Protein AF-A0A936BEQ9-F1 (afdb_monomer_lite)

pLDDT: mean 87.39, std 7.32, range [62.5, 95.69]

Radius of gyration: 11.3 Å; chains: 1; bounding box: 35×15×25 Å

Secondary structure (DSSP, 8-state):
-EETTEEEEE-TTSEEEEEE-SSTTS-EEEEEEEEE-SEEEEETTEEEEEETTEEEEEE---

Foldseek 3Di:
DDDPQKDWDQDPVQWTWIWRCPPVVDIHTDDTDPDGAPDWDDDDQWIWGDDPPDTDIDRRND

Structure (mmCIF, N/CA/C/O backbone):
data_AF-A0A936BEQ9-F1
#
_entry.id   AF-A0A936BEQ9-F1
#
loop_
_atom_site.group_PDB
_atom_site.id
_atom_site.type_symbol
_atom_site.label_atom_id
_atom_site.label_alt_id
_atom_site.label_comp_id
_atom_site.label_asym_id
_atom_site.label_entity_id
_atom_site.label_seq_id
_atom_site.pdbx_PDB_ins_code
_atom_site.Cartn_x
_atom_site.Cartn_y
_atom_site.Cartn_z
_atom_site.occupancy
_atom_site.B_iso_or_equiv
_atom_site.auth_seq_id
_atom_site.auth_comp_id
_atom_site.auth_asym_id
_atom_site.auth_atom_id
_atom_site.pdbx_PDB_model_num
ATOM 1 N N . MET A 1 1 ? -4.396 -3.785 -0.038 1.00 62.50 1 MET A N 1
ATOM 2 C CA . MET A 1 1 ? -4.115 -4.278 1.332 1.00 62.50 1 MET A CA 1
ATOM 3 C C . MET A 1 1 ? -4.874 -3.437 2.341 1.00 62.50 1 MET A C 1
ATOM 5 O O . MET A 1 1 ? -4.979 -2.236 2.126 1.00 62.50 1 MET A O 1
ATOM 9 N N . LEU A 1 2 ? -5.446 -4.062 3.373 1.00 69.56 2 LEU A N 1
ATOM 10 C CA . LEU A 1 2 ? -6.280 -3.398 4.381 1.00 69.56 2 LEU A CA 1
ATOM 11 C C . LEU A 1 2 ? -5.431 -2.939 5.573 1.00 69.56 2 LEU A C 1
ATOM 13 O O . LEU A 1 2 ? -4.659 -3.737 6.100 1.00 69.56 2 LEU A O 1
ATOM 17 N N . ASN A 1 3 ? -5.609 -1.701 6.031 1.00 68.50 3 ASN A N 1
ATOM 18 C CA . ASN A 1 3 ? -5.055 -1.215 7.296 1.00 68.50 3 ASN A CA 1
ATOM 19 C C . ASN A 1 3 ? -6.040 -0.260 7.969 1.00 68.50 3 ASN A C 1
ATOM 21 O O . ASN A 1 3 ? -6.414 0.743 7.375 1.00 68.50 3 ASN A O 1
ATOM 25 N N . ALA A 1 4 ? -6.470 -0.585 9.190 1.00 73.81 4 ALA A N 1
ATOM 26 C CA . ALA A 1 4 ? -7.329 0.270 10.019 1.00 73.81 4 ALA A CA 1
ATOM 27 C C . ALA A 1 4 ? -8.609 0.816 9.336 1.00 73.81 4 ALA A C 1
ATOM 29 O O . ALA A 1 4 ? -9.099 1.877 9.701 1.00 73.81 4 ALA A O 1
ATOM 30 N N . GLY A 1 5 ? -9.175 0.086 8.367 1.00 82.44 5 GLY A N 1
ATOM 31 C CA . GLY A 1 5 ? -10.354 0.531 7.611 1.00 82.44 5 GLY A CA 1
ATOM 32 C C . GLY A 1 5 ? -10.038 1.221 6.285 1.00 82.44 5 GLY A C 1
ATOM 33 O O . GLY A 1 5 ? -10.968 1.564 5.572 1.00 82.44 5 GLY A O 1
ATOM 34 N N . TYR A 1 6 ? -8.765 1.342 5.907 1.00 86.38 6 TYR A N 1
ATOM 35 C CA . TYR A 1 6 ? -8.334 1.825 4.598 1.00 86.38 6 TYR A CA 1
ATOM 36 C C . TYR A 1 6 ? -7.870 0.683 3.695 1.00 86.38 6 TYR A C 1
ATOM 38 O O . TYR A 1 6 ? -7.201 -0.254 4.138 1.00 86.38 6 TYR A O 1
ATOM 46 N N . LEU A 1 7 ? -8.207 0.771 2.414 1.00 89.00 7 LEU A N 1
ATOM 47 C CA . LEU A 1 7 ? -7.710 -0.079 1.347 1.00 89.00 7 LEU A CA 1
ATOM 48 C C . LEU A 1 7 ? -6.703 0.709 0.514 1.00 89.00 7 LEU A C 1
ATOM 50 O O . LEU A 1 7 ? -7.042 1.722 -0.085 1.00 89.00 7 LEU A O 1
ATOM 54 N N . TYR A 1 8 ? -5.496 0.169 0.415 1.00 89.19 8 TYR A N 1
ATOM 55 C CA . TYR A 1 8 ? -4.475 0.637 -0.513 1.00 89.19 8 TYR A CA 1
ATOM 56 C C . TYR A 1 8 ? -4.458 -0.303 -1.717 1.00 89.19 8 TYR A C 1
ATOM 58 O O . TYR A 1 8 ? -4.274 -1.519 -1.541 1.00 89.19 8 TYR A O 1
ATOM 66 N N . ALA A 1 9 ? -4.682 0.225 -2.914 1.00 88.06 9 ALA A N 1
ATOM 67 C CA . ALA A 1 9 ? -4.802 -0.554 -4.139 1.00 88.06 9 ALA A CA 1
ATOM 68 C C . ALA A 1 9 ? -3.924 0.033 -5.241 1.00 88.06 9 ALA A C 1
ATOM 70 O O . ALA A 1 9 ? -3.880 1.243 -5.430 1.00 88.06 9 ALA A O 1
ATOM 71 N N . THR A 1 10 ? -3.246 -0.839 -5.980 1.00 87.38 10 THR A N 1
ATOM 72 C CA . THR A 1 10 ? -2.584 -0.450 -7.219 1.00 87.38 10 THR A CA 1
ATOM 73 C C . THR A 1 10 ? -3.627 -0.406 -8.327 1.00 87.38 10 THR A C 1
ATOM 75 O O . THR A 1 10 ? -4.378 -1.367 -8.522 1.00 87.38 10 THR A O 1
ATOM 78 N N . THR A 1 11 ? -3.719 0.720 -9.026 1.00 77.19 11 THR A N 1
ATOM 79 C CA . THR A 1 11 ? -4.601 0.859 -10.190 1.00 77.19 11 THR A CA 1
ATOM 80 C C . THR A 1 11 ? -3.803 0.747 -11.487 1.00 77.19 11 THR A C 1
ATOM 82 O O . THR A 1 11 ? -2.619 0.416 -11.489 1.00 77.19 11 THR A O 1
ATOM 85 N N . ILE A 1 12 ? -4.469 0.938 -12.628 1.00 72.94 12 ILE A N 1
ATOM 86 C CA . ILE A 1 12 ? -3.925 0.656 -13.969 1.00 72.94 12 ILE A CA 1
ATOM 87 C C . ILE A 1 12 ? -2.665 1.498 -14.273 1.00 72.94 12 ILE A C 1
ATOM 89 O O . ILE A 1 12 ? -1.872 1.134 -15.135 1.00 72.94 12 ILE A O 1
ATOM 93 N N . SER A 1 13 ? -2.461 2.609 -13.559 1.00 73.62 13 SER A N 1
ATOM 94 C CA . SER A 1 13 ? -1.300 3.500 -13.678 1.00 73.62 13 SER A CA 1
ATOM 95 C C . SER A 1 13 ? -0.106 3.106 -12.798 1.00 73.62 13 SER A C 1
ATOM 97 O O . SER A 1 13 ? 0.831 3.890 -12.683 1.00 73.62 13 SER A O 1
ATOM 99 N N . GLU A 1 14 ? -0.153 1.945 -12.133 1.00 78.62 14 GLU A N 1
ATOM 100 C CA . GLU A 1 14 ? 0.799 1.511 -11.093 1.00 78.62 14 GLU A CA 1
ATOM 101 C C . GLU A 1 14 ? 0.835 2.412 -9.849 1.00 78.62 14 GLU A C 1
ATOM 103 O O . GLU A 1 14 ? 1.566 2.121 -8.905 1.00 78.62 14 GLU A O 1
ATOM 108 N N . MET A 1 15 ? 0.036 3.480 -9.811 1.00 87.62 15 MET A N 1
ATOM 109 C CA . MET A 1 15 ? -0.108 4.347 -8.646 1.00 87.62 15 MET A CA 1
ATOM 110 C C . MET A 1 15 ? -0.869 3.629 -7.533 1.00 87.62 15 MET A C 1
ATOM 112 O O . MET A 1 15 ? -1.703 2.755 -7.791 1.00 87.62 15 MET A O 1
ATOM 116 N N . VAL A 1 16 ? -0.582 4.012 -6.289 1.00 89.81 16 VAL A N 1
ATOM 117 C CA . VAL A 1 16 ? -1.286 3.486 -5.118 1.00 89.81 16 VAL A CA 1
ATOM 118 C C . VAL A 1 16 ? -2.396 4.445 -4.709 1.00 89.81 16 VAL A C 1
ATOM 120 O O . VAL A 1 16 ? -2.135 5.517 -4.165 1.00 89.81 16 VAL A O 1
ATOM 123 N N . ASP A 1 17 ? -3.634 4.024 -4.933 1.00 92.00 17 ASP A N 1
ATOM 124 C CA . ASP A 1 17 ? -4.831 4.728 -4.490 1.00 92.00 17 ASP A CA 1
ATOM 125 C C . ASP A 1 17 ? -5.258 4.245 -3.101 1.00 92.00 17 ASP A C 1
ATOM 127 O O . ASP A 1 17 ? -5.177 3.055 -2.769 1.00 92.00 17 ASP A O 1
ATOM 131 N N . VAL A 1 18 ? -5.722 5.187 -2.287 1.00 91.50 18 VAL A N 1
ATOM 132 C CA . VAL A 1 18 ? -6.204 4.979 -0.923 1.00 91.50 18 VAL A CA 1
ATOM 133 C C . VAL A 1 18 ? -7.711 5.179 -0.897 1.00 91.50 18 VAL A C 1
ATOM 135 O O . VAL A 1 18 ? -8.229 6.213 -1.328 1.00 91.50 18 VAL A O 1
ATOM 138 N N . PHE A 1 19 ? -8.411 4.196 -0.348 1.00 92.44 19 PHE A N 1
ATOM 139 C CA . PHE A 1 19 ? -9.851 4.219 -0.149 1.00 92.44 19 PHE A CA 1
ATOM 140 C C . PHE A 1 19 ? -10.173 3.997 1.325 1.00 92.44 19 PHE A C 1
ATOM 142 O O . PHE A 1 19 ? -9.636 3.078 1.935 1.00 92.44 19 PHE A O 1
ATOM 149 N N . ASP A 1 20 ? -11.101 4.765 1.883 1.00 92.56 20 ASP A N 1
ATOM 150 C CA . ASP A 1 20 ? -11.801 4.385 3.106 1.00 92.56 20 ASP A CA 1
ATOM 151 C C . ASP A 1 20 ? -12.795 3.263 2.769 1.00 92.56 20 ASP A C 1
ATOM 153 O O . ASP A 1 20 ? -13.653 3.393 1.892 1.00 92.56 20 ASP A O 1
ATOM 157 N N . VAL A 1 21 ? -12.649 2.133 3.453 1.00 93.06 21 VAL A N 1
ATOM 158 C CA . VAL A 1 21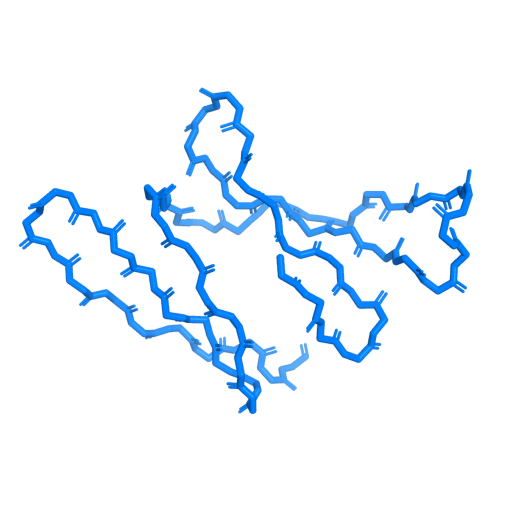 ? -13.491 0.938 3.342 1.00 93.06 21 VAL A CA 1
ATOM 159 C C . VAL A 1 21 ? -14.174 0.589 4.667 1.00 93.06 21 VAL A C 1
ATOM 161 O O . VAL A 1 21 ? -14.611 -0.548 4.860 1.00 93.06 21 VAL A O 1
ATOM 164 N N . SER A 1 22 ? -14.351 1.567 5.561 1.00 92.19 22 SER A N 1
ATOM 165 C CA . SER A 1 22 ? -15.205 1.473 6.756 1.00 92.19 22 SER A CA 1
ATOM 166 C C . SER A 1 22 ? -16.636 1.034 6.418 1.00 92.19 22 SER A C 1
ATOM 168 O O . SER A 1 22 ? -17.297 0.365 7.216 1.00 92.19 22 SER A O 1
ATOM 170 N N . ARG A 1 23 ? -17.097 1.339 5.197 1.00 90.56 23 ARG A N 1
ATOM 171 C CA . ARG A 1 23 ? -18.301 0.781 4.566 1.00 90.56 23 ARG A CA 1
ATOM 172 C C . ARG A 1 23 ? -17.896 -0.031 3.326 1.00 90.56 23 ARG A C 1
ATOM 174 O O . ARG A 1 23 ? -17.863 0.526 2.233 1.00 90.56 23 ARG A O 1
ATOM 181 N N . PRO A 1 24 ? -17.651 -1.351 3.439 1.00 88.00 24 PRO A N 1
ATOM 182 C CA . PRO A 1 24 ? -17.052 -2.145 2.356 1.00 88.00 24 PRO A CA 1
ATOM 183 C C . PRO A 1 24 ? -17.840 -2.158 1.040 1.00 88.00 24 PRO A C 1
ATOM 185 O O . PRO A 1 24 ?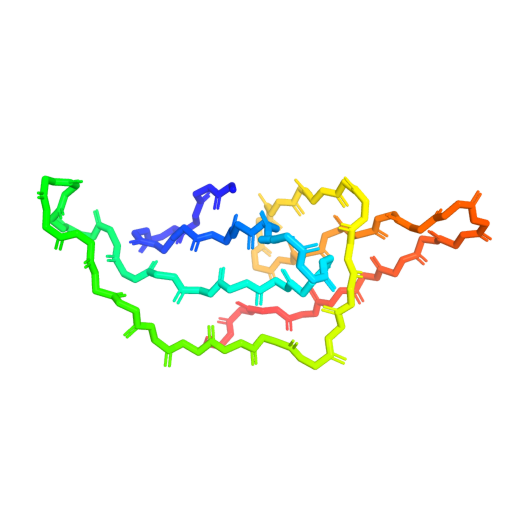 -17.258 -2.294 -0.030 1.00 88.00 24 PRO A O 1
ATOM 188 N N . PHE A 1 25 ? -19.165 -2.008 1.110 1.00 92.75 25 PHE A N 1
ATOM 189 C CA . PHE A 1 25 ? -20.036 -1.961 -0.069 1.00 92.75 25 PHE A CA 1
ATOM 190 C C . PHE A 1 25 ? -20.100 -0.577 -0.729 1.00 92.75 25 PHE A C 1
ATOM 192 O O . PHE A 1 25 ? -20.666 -0.449 -1.811 1.00 92.75 25 PHE A O 1
ATOM 199 N N . ILE A 1 26 ? -19.559 0.456 -0.075 1.00 93.69 26 ILE A N 1
ATOM 200 C CA . ILE A 1 26 ? -19.502 1.833 -0.574 1.00 93.69 26 ILE A CA 1
ATOM 201 C C . ILE A 1 26 ? -18.130 2.444 -0.213 1.00 93.69 26 ILE A C 1
ATOM 203 O O . ILE A 1 26 ? -18.070 3.323 0.649 1.00 93.69 26 ILE A O 1
ATOM 207 N N . PRO A 1 27 ? -17.021 1.972 -0.818 1.00 93.56 27 PRO A N 1
ATOM 208 C CA . PRO A 1 27 ? -15.702 2.556 -0.592 1.00 93.56 27 PRO A CA 1
ATOM 209 C C . PRO A 1 27 ? -15.659 4.034 -0.988 1.00 93.56 27 PRO A C 1
ATOM 211 O O . PRO A 1 27 ? -16.210 4.420 -2.022 1.00 93.56 27 PRO A O 1
ATOM 214 N N . GLN A 1 28 ? -14.960 4.850 -0.206 1.00 95.69 28 GLN A N 1
ATOM 215 C CA . GLN A 1 28 ? -14.744 6.262 -0.500 1.00 95.69 28 GLN A CA 1
ATOM 216 C C . GLN A 1 28 ? -13.287 6.487 -0.900 1.00 95.69 28 GLN A C 1
ATOM 218 O O . GLN A 1 28 ? -12.377 6.213 -0.127 1.00 95.69 28 GLN A O 1
ATOM 223 N N . TYR A 1 29 ? -13.059 7.005 -2.105 1.00 93.06 29 TYR A N 1
ATOM 224 C CA . TYR A 1 29 ? -11.726 7.429 -2.529 1.00 93.06 29 TYR A CA 1
ATOM 225 C C . TYR A 1 29 ? -11.218 8.572 -1.640 1.00 93.06 29 TYR A C 1
ATOM 227 O O . TYR A 1 29 ? -11.959 9.519 -1.363 1.00 93.06 29 TYR A O 1
ATOM 235 N N . MET A 1 30 ? -9.958 8.489 -1.219 1.00 93.12 30 MET A N 1
ATOM 236 C CA . MET A 1 30 ? -9.320 9.497 -0.374 1.00 93.12 30 MET A CA 1
ATOM 237 C C . MET A 1 30 ? -8.179 10.212 -1.078 1.00 93.12 30 MET A C 1
ATOM 239 O O . MET A 1 30 ? -8.126 11.440 -1.053 1.00 93.12 30 MET A O 1
ATOM 243 N N . ALA A 1 31 ? -7.252 9.455 -1.666 1.00 91.81 31 ALA A N 1
ATOM 244 C CA . ALA A 1 31 ? -6.015 10.005 -2.202 1.00 91.81 31 ALA A CA 1
ATOM 245 C C . ALA A 1 31 ? -5.314 9.036 -3.157 1.00 91.81 31 ALA A C 1
ATOM 247 O O . ALA A 1 31 ? -5.557 7.832 -3.120 1.00 91.81 31 ALA A O 1
ATOM 248 N N . THR A 1 32 ? -4.363 9.576 -3.915 1.00 91.38 32 THR A N 1
ATOM 249 C CA . THR A 1 32 ? -3.316 8.824 -4.608 1.00 91.38 32 THR A CA 1
ATOM 250 C C . THR A 1 32 ? -1.985 9.149 -3.937 1.00 91.38 32 THR A C 1
ATOM 252 O O . THR A 1 32 ? -1.660 10.321 -3.733 1.00 91.38 32 THR A O 1
ATOM 255 N N . LEU A 1 33 ? -1.217 8.125 -3.573 1.00 88.38 33 LEU A N 1
ATOM 256 C CA . LEU A 1 33 ? 0.111 8.286 -2.986 1.00 88.38 33 LEU A CA 1
ATOM 257 C C . LEU A 1 33 ? 1.152 8.604 -4.074 1.00 88.38 33 LEU A C 1
ATOM 259 O O . LEU A 1 33 ? 1.012 8.149 -5.210 1.00 88.38 33 LEU A O 1
ATOM 263 N N . PRO A 1 34 ? 2.225 9.351 -3.755 1.00 86.38 34 PRO A N 1
ATOM 264 C CA . PRO A 1 34 ? 3.195 9.833 -4.743 1.00 86.38 34 PRO A CA 1
ATOM 265 C C . PRO A 1 34 ? 4.210 8.762 -5.191 1.00 86.38 34 PRO A C 1
ATOM 267 O O . PRO A 1 34 ? 5.307 9.103 -5.630 1.00 86.38 34 PRO A O 1
ATOM 270 N N . PHE A 1 35 ? 3.876 7.476 -5.069 1.00 85.12 35 PHE A N 1
ATOM 271 C CA . PHE A 1 35 ? 4.733 6.358 -5.458 1.00 85.12 35 PHE A CA 1
ATOM 272 C C . PHE A 1 35 ? 3.949 5.288 -6.217 1.00 85.12 35 PHE A C 1
ATOM 274 O O . PHE A 1 35 ? 2.733 5.141 -6.061 1.00 85.12 35 PHE A O 1
ATOM 281 N N . THR A 1 36 ? 4.672 4.528 -7.036 1.00 89.12 36 THR A N 1
ATOM 282 C CA . THR A 1 36 ? 4.133 3.388 -7.774 1.00 89.12 36 THR A CA 1
ATOM 283 C C . THR A 1 36 ? 4.514 2.070 -7.108 1.00 89.12 36 THR A C 1
ATOM 285 O O . THR A 1 36 ? 5.486 1.988 -6.353 1.00 89.12 36 THR A O 1
ATOM 288 N N . ALA A 1 37 ? 3.730 1.023 -7.357 1.00 89.31 37 ALA A N 1
ATOM 289 C CA . ALA A 1 37 ? 3.992 -0.303 -6.818 1.00 89.31 37 ALA A CA 1
ATOM 290 C C . ALA A 1 37 ? 3.548 -1.406 -7.786 1.00 89.31 37 ALA A C 1
ATOM 292 O O . ALA A 1 37 ? 2.410 -1.421 -8.251 1.00 89.31 37 ALA A O 1
ATOM 293 N N . THR A 1 38 ? 4.423 -2.387 -8.025 1.00 90.12 38 THR A N 1
ATOM 294 C CA . THR A 1 38 ? 4.051 -3.652 -8.685 1.00 90.12 38 THR A CA 1
ATOM 295 C C . THR A 1 38 ? 3.418 -4.614 -7.679 1.00 90.12 38 THR A C 1
ATOM 297 O O . THR A 1 38 ? 2.420 -5.272 -7.969 1.00 90.12 38 THR A O 1
ATOM 300 N N . HIS A 1 39 ? 3.970 -4.661 -6.464 1.00 89.31 39 HIS A N 1
ATOM 301 C CA . HIS A 1 39 ? 3.374 -5.354 -5.325 1.00 89.31 39 HIS A CA 1
ATOM 302 C C . HIS A 1 39 ? 3.371 -4.444 -4.103 1.00 89.31 39 HIS A C 1
ATOM 304 O O . HIS A 1 39 ? 4.283 -3.638 -3.913 1.00 89.31 39 HIS A O 1
ATOM 310 N N . LEU A 1 40 ? 2.338 -4.598 -3.277 1.00 90.88 40 LEU A N 1
ATOM 311 C CA . LEU A 1 40 ? 2.094 -3.771 -2.105 1.00 90.88 40 LEU A CA 1
ATOM 312 C C . LEU A 1 40 ? 1.687 -4.650 -0.921 1.00 90.88 40 LEU A C 1
ATOM 314 O O . LEU A 1 40 ? 0.688 -5.369 -0.987 1.00 90.88 40 LEU A O 1
ATOM 318 N N . LEU A 1 41 ? 2.426 -4.536 0.179 1.00 91.38 41 LEU A N 1
ATOM 319 C CA . LEU A 1 41 ? 2.074 -5.066 1.495 1.00 91.38 41 LEU A CA 1
ATOM 320 C C . LEU A 1 41 ? 1.952 -3.891 2.464 1.00 91.38 41 LEU A C 1
ATOM 322 O O . LEU A 1 41 ? 2.850 -3.063 2.542 1.00 91.38 41 LEU A O 1
ATOM 326 N N . VAL A 1 42 ? 0.857 -3.827 3.220 1.00 89.69 42 VAL A N 1
ATOM 327 C CA . VAL A 1 42 ? 0.699 -2.846 4.299 1.00 89.69 42 VAL A CA 1
ATOM 328 C C . VAL A 1 42 ? 0.660 -3.582 5.626 1.00 89.69 42 VAL A C 1
ATOM 330 O O . VAL A 1 42 ? -0.147 -4.497 5.796 1.00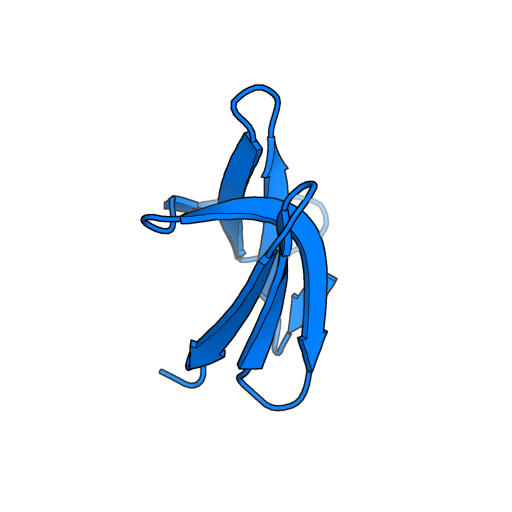 89.69 42 VAL A O 1
ATOM 333 N N . GLN A 1 43 ? 1.531 -3.194 6.553 1.00 88.38 43 GLN A N 1
ATOM 334 C CA . GLN A 1 43 ? 1.599 -3.786 7.883 1.00 88.38 43 GLN A CA 1
ATOM 335 C C . GLN A 1 43 ? 2.164 -2.778 8.886 1.00 88.38 43 GLN A C 1
ATOM 337 O O . GLN A 1 43 ? 3.179 -2.141 8.618 1.00 88.38 43 GLN A O 1
ATOM 342 N N . ASN A 1 44 ? 1.529 -2.661 10.057 1.00 88.44 44 ASN A N 1
ATOM 343 C CA . ASN A 1 44 ? 2.002 -1.838 11.179 1.00 88.44 44 ASN A CA 1
ATOM 344 C C . ASN A 1 44 ? 2.337 -0.383 10.787 1.00 88.44 44 ASN A C 1
ATOM 346 O O . ASN A 1 44 ? 3.397 0.122 11.145 1.00 88.44 44 ASN A O 1
ATOM 350 N N . GLY A 1 45 ? 1.462 0.267 10.008 1.00 88.50 45 GLY A N 1
ATOM 351 C CA . GLY A 1 45 ? 1.668 1.655 9.572 1.00 88.50 45 GLY A CA 1
ATOM 352 C C . GLY A 1 45 ? 2.772 1.835 8.528 1.00 88.50 45 GLY A C 1
ATOM 353 O O . GLY A 1 45 ? 3.208 2.953 8.295 1.00 88.50 45 GLY A O 1
ATOM 354 N N . ARG A 1 46 ? 3.240 0.756 7.890 1.00 91.25 46 ARG A N 1
ATOM 355 C CA . ARG A 1 46 ? 4.224 0.816 6.805 1.00 91.25 46 ARG A CA 1
ATOM 356 C C . ARG A 1 46 ? 3.678 0.194 5.535 1.00 91.25 46 ARG A C 1
ATOM 358 O O . ARG A 1 46 ? 3.065 -0.876 5.582 1.00 91.25 46 ARG A O 1
ATOM 365 N N . ALA A 1 47 ? 3.948 0.842 4.409 1.00 90.94 47 ALA A N 1
ATOM 366 C CA . ALA A 1 47 ? 3.755 0.286 3.081 1.00 90.94 47 ALA A CA 1
ATOM 367 C C . ALA A 1 47 ? 5.099 -0.225 2.548 1.00 90.94 47 ALA A C 1
ATOM 369 O O . ALA A 1 47 ? 6.062 0.528 2.413 1.00 90.94 47 ALA A O 1
ATOM 370 N N . TYR A 1 48 ? 5.147 -1.516 2.248 1.00 93.00 48 TYR A N 1
ATOM 371 C CA . TYR A 1 48 ? 6.255 -2.193 1.593 1.00 93.00 48 TYR A CA 1
ATOM 372 C C . TYR A 1 48 ? 5.895 -2.322 0.121 1.00 93.00 48 TYR A C 1
ATOM 374 O O . TYR A 1 48 ? 4.942 -3.030 -0.226 1.00 93.00 48 TYR A O 1
ATOM 382 N N . VAL A 1 49 ? 6.635 -1.619 -0.728 1.00 92.31 49 VAL A N 1
ATOM 383 C CA . VAL A 1 49 ? 6.385 -1.585 -2.168 1.00 92.31 49 VAL A CA 1
ATOM 384 C C . VAL A 1 49 ? 7.575 -2.131 -2.923 1.00 92.31 49 VAL A C 1
ATOM 386 O O . VAL A 1 49 ? 8.721 -1.772 -2.655 1.00 92.31 49 VAL A O 1
ATOM 389 N N . THR A 1 50 ? 7.297 -3.007 -3.880 1.00 92.00 50 THR A N 1
ATOM 390 C CA . THR A 1 50 ? 8.319 -3.514 -4.792 1.00 92.00 50 THR A CA 1
ATOM 391 C C . THR A 1 50 ? 8.080 -2.969 -6.187 1.00 92.00 50 THR A C 1
ATOM 393 O O . THR A 1 50 ? 6.969 -3.076 -6.717 1.00 92.00 50 THR A O 1
ATOM 396 N N . LEU A 1 51 ? 9.151 -2.462 -6.781 1.00 87.94 51 LEU A N 1
ATOM 397 C CA . LEU A 1 51 ? 9.301 -2.223 -8.211 1.00 87.94 51 LEU A CA 1
ATOM 398 C C . LEU A 1 51 ? 10.218 -3.316 -8.795 1.00 87.94 51 LEU A C 1
ATOM 400 O O . LEU A 1 51 ? 10.844 -4.050 -8.024 1.00 87.94 51 LEU A O 1
ATOM 404 N N . PRO A 1 52 ? 10.361 -3.437 -10.130 1.00 88.69 52 PRO A N 1
ATOM 405 C CA . PRO A 1 52 ? 11.162 -4.500 -10.745 1.00 88.69 52 PRO A CA 1
ATOM 406 C C . PRO A 1 52 ? 12.589 -4.659 -10.192 1.00 88.69 52 PRO A C 1
ATOM 408 O O . PRO A 1 52 ? 13.125 -5.767 -10.193 1.00 88.69 52 PRO A O 1
ATOM 411 N N . HIS A 1 53 ? 13.200 -3.578 -9.695 1.00 89.31 53 HIS A N 1
ATOM 412 C CA . HIS A 1 53 ? 14.577 -3.575 -9.187 1.00 89.31 53 HIS A CA 1
ATOM 413 C C . HIS A 1 53 ? 14.751 -2.832 -7.856 1.00 89.31 53 HIS A C 1
ATOM 415 O O . HIS A 1 53 ? 15.875 -2.503 -7.484 1.00 89.31 53 HIS A O 1
ATOM 421 N N . GLU A 1 54 ? 13.664 -2.555 -7.135 1.00 92.81 54 GLU A N 1
ATOM 422 C CA . GLU A 1 54 ? 13.718 -1.725 -5.931 1.00 92.81 54 GLU A CA 1
ATOM 423 C C . GLU A 1 54 ? 12.690 -2.174 -4.889 1.00 92.81 54 GLU A C 1
ATOM 425 O O . GLU A 1 54 ? 11.574 -2.572 -5.224 1.00 92.81 54 GLU A O 1
ATOM 430 N N . LEU A 1 55 ? 13.074 -2.085 -3.615 1.00 92.88 55 LEU A N 1
ATOM 431 C CA . LEU A 1 55 ? 12.173 -2.160 -2.470 1.00 92.88 55 LEU A CA 1
ATOM 432 C C . LEU A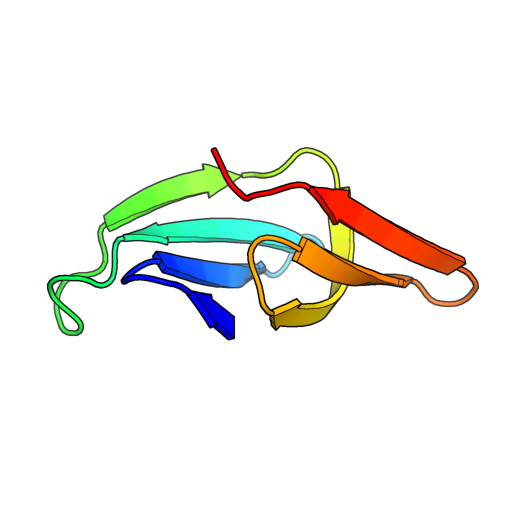 1 55 ? 12.167 -0.792 -1.795 1.00 92.88 55 LEU A C 1
ATOM 434 O O . LEU A 1 55 ? 13.218 -0.329 -1.351 1.00 92.88 55 LEU A O 1
ATOM 438 N N . GLN A 1 56 ? 10.989 -0.192 -1.658 1.00 92.25 56 GLN A N 1
ATOM 439 C CA . GLN A 1 56 ? 10.807 1.018 -0.863 1.00 92.25 56 GLN A CA 1
ATOM 440 C C . GLN A 1 56 ? 9.909 0.717 0.334 1.00 92.25 56 GLN A C 1
ATOM 442 O O . GLN A 1 56 ? 9.020 -0.140 0.286 1.00 92.25 56 GLN A O 1
ATOM 447 N N . ILE A 1 57 ? 10.162 1.428 1.428 1.00 93.31 57 ILE A N 1
ATOM 448 C CA . ILE A 1 57 ? 9.373 1.345 2.652 1.00 93.31 57 ILE A CA 1
ATOM 449 C C . ILE A 1 57 ? 8.905 2.756 2.972 1.00 93.31 57 ILE A C 1
ATOM 451 O O . ILE A 1 57 ? 9.727 3.641 3.202 1.00 93.31 57 ILE A O 1
ATOM 455 N N . TRP A 1 58 ? 7.591 2.940 2.995 1.00 88.94 58 TRP A N 1
ATOM 456 C CA . TRP A 1 58 ? 6.9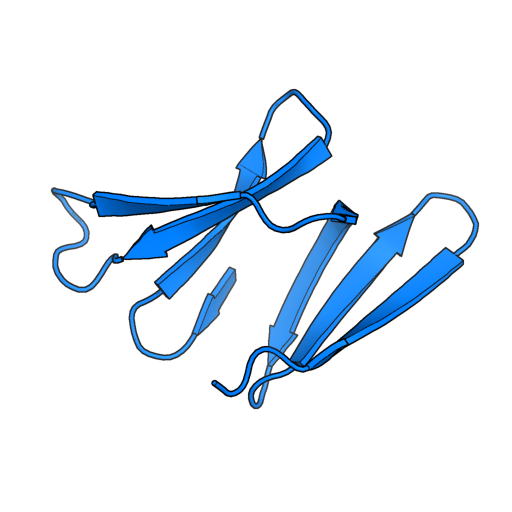50 4.216 3.284 1.00 88.94 58 TRP A CA 1
ATOM 457 C C . TRP A 1 58 ? 6.247 4.147 4.633 1.00 88.94 58 TRP A C 1
ATOM 459 O O . TRP A 1 58 ? 5.531 3.182 4.913 1.00 88.94 58 TRP A O 1
ATOM 469 N N . ASP A 1 59 ? 6.455 5.165 5.464 1.00 89.62 59 ASP A N 1
ATOM 470 C CA . ASP A 1 59 ? 5.643 5.374 6.660 1.00 89.62 59 ASP A CA 1
ATOM 471 C C . ASP A 1 59 ? 4.282 5.945 6.241 1.00 89.62 59 ASP A C 1
ATOM 473 O O . ASP A 1 59 ? 4.213 6.921 5.495 1.00 89.62 59 ASP A O 1
ATOM 477 N N . ILE A 1 60 ? 3.214 5.279 6.669 1.00 85.56 60 ILE A N 1
ATOM 478 C CA . ILE A 1 60 ? 1.812 5.613 6.392 1.00 85.56 60 ILE A CA 1
ATOM 479 C C . ILE A 1 60 ? 0.981 5.528 7.679 1.00 85.56 60 ILE A C 1
ATOM 481 O O . ILE A 1 60 ? -0.192 5.157 7.647 1.00 85.56 60 ILE A O 1
ATOM 485 N N . SER A 1 61 ? 1.627 5.745 8.826 1.00 82.50 61 SER A N 1
ATOM 486 C CA . SER A 1 61 ? 1.005 5.646 10.148 1.00 82.50 61 SER A CA 1
ATOM 487 C C . SER A 1 61 ? 0.201 6.883 10.561 1.00 82.50 61 SER A C 1
ATOM 489 O O . SER A 1 61 ? -0.473 6.822 11.590 1.00 82.50 61 SER A O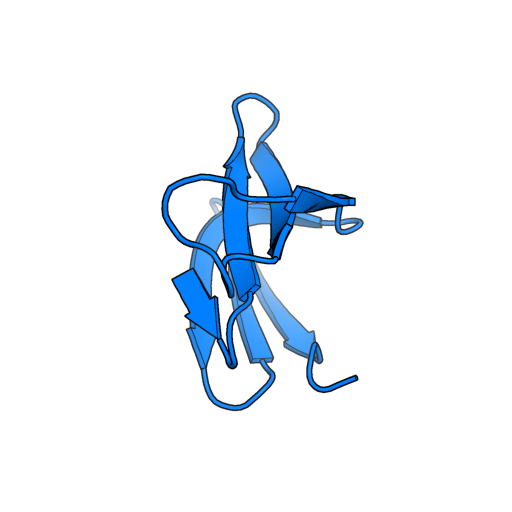 1
ATOM 491 N N . GLU A 1 62 ? 0.253 7.958 9.768 1.00 65.62 62 GLU A N 1
ATOM 492 C CA . GLU A 1 62 ? -0.526 9.190 9.965 1.00 65.62 62 GLU A CA 1
ATOM 493 C C . GLU A 1 62 ? -1.962 9.105 9.432 1.00 65.62 62 GLU A C 1
ATOM 495 O O . GLU A 1 62 ? -2.169 8.544 8.329 1.00 65.62 62 GLU A O 1
#

Sequence (62 aa):
MLNAGYLYATTISEMVDVFDVSRPFIPQYMATLPFTATHLLVQNGRAYVTLPHELQIWDISE